Protein AF-W1YU39-F1 (afdb_monomer_lite)

Structure (mmCIF, N/CA/C/O backbone):
data_AF-W1YU39-F1
#
_entry.id   AF-W1YU39-F1
#
loop_
_atom_site.group_PDB
_atom_site.id
_atom_site.type_symbol
_atom_site.label_atom_id
_atom_site.label_alt_id
_atom_site.label_comp_id
_atom_site.label_asym_id
_atom_site.label_entity_id
_atom_site.label_seq_id
_atom_site.pdbx_PDB_ins_code
_atom_site.Cartn_x
_atom_site.Cartn_y
_atom_site.Cartn_z
_atom_site.occupancy
_atom_site.B_iso_or_equiv
_atom_site.auth_seq_id
_atom_site.auth_comp_id
_atom_site.auth_asym_id
_atom_site.auth_atom_id
_atom_site.pdbx_PDB_model_num
ATOM 1 N N . LYS A 1 1 ? -6.088 -11.625 6.498 1.00 68.62 1 LYS A N 1
ATOM 2 C CA . LYS A 1 1 ? -7.523 -11.287 6.666 1.00 68.62 1 LYS A CA 1
ATOM 3 C C . LYS A 1 1 ? -7.645 -9.777 6.562 1.00 68.62 1 LYS A C 1
ATOM 5 O O . LYS A 1 1 ? -6.827 -9.113 7.187 1.00 68.62 1 LYS A O 1
ATOM 10 N N . ALA A 1 2 ? -8.556 -9.269 5.740 1.00 81.44 2 ALA A N 1
ATOM 11 C CA . ALA A 1 2 ? -8.805 -7.836 5.642 1.00 81.44 2 ALA A CA 1
ATOM 12 C C . ALA A 1 2 ? -9.841 -7.390 6.682 1.00 81.44 2 ALA A C 1
ATOM 14 O O . ALA A 1 2 ? -10.574 -8.219 7.228 1.00 81.44 2 ALA A O 1
ATOM 15 N N . TYR A 1 3 ? -9.864 -6.092 6.977 1.00 85.88 3 TYR A N 1
ATOM 16 C CA . TYR A 1 3 ? -10.803 -5.509 7.927 1.00 85.88 3 TYR A CA 1
ATOM 17 C C . TYR A 1 3 ? -11.685 -4.454 7.260 1.00 85.88 3 TYR A C 1
ATOM 19 O O . TYR A 1 3 ? -11.202 -3.625 6.488 1.00 85.88 3 TYR A O 1
ATOM 27 N N . GLU A 1 4 ? -12.971 -4.467 7.602 1.00 86.31 4 GLU A N 1
ATOM 28 C CA . GLU A 1 4 ? -13.926 -3.441 7.186 1.00 86.31 4 GLU A CA 1
ATOM 29 C C . GLU A 1 4 ? -13.519 -2.071 7.757 1.00 86.31 4 GLU A C 1
ATOM 31 O O . GLU A 1 4 ? -13.101 -1.963 8.914 1.00 86.31 4 GLU A O 1
ATOM 36 N N . GLY A 1 5 ? -13.579 -1.027 6.924 1.00 87.56 5 GLY A N 1
ATOM 37 C CA . GLY A 1 5 ? -13.167 0.334 7.290 1.00 87.56 5 GLY A CA 1
ATOM 38 C C . GLY A 1 5 ? -11.651 0.543 7.436 1.00 87.56 5 GLY A C 1
ATOM 39 O O . GLY A 1 5 ? -11.212 1.639 7.803 1.00 87.56 5 GLY A O 1
ATOM 40 N N . GLU A 1 6 ? -10.836 -0.479 7.155 1.00 90.94 6 GLU A N 1
ATOM 41 C CA . GLU A 1 6 ? -9.385 -0.330 7.080 1.00 90.94 6 GLU A CA 1
ATOM 42 C C . GLU A 1 6 ? -8.995 0.516 5.874 1.00 90.94 6 GLU A C 1
ATOM 44 O O . GLU A 1 6 ? -9.437 0.259 4.759 1.00 90.94 6 GLU A O 1
ATOM 49 N N . ARG A 1 7 ? -8.125 1.495 6.107 1.00 91.94 7 ARG A N 1
ATOM 50 C CA . ARG A 1 7 ? -7.531 2.328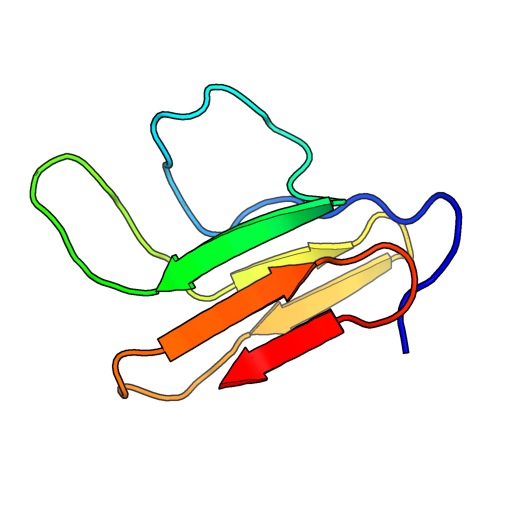 5.063 1.00 91.94 7 ARG A CA 1
ATOM 51 C C . ARG A 1 7 ? -6.038 2.089 5.022 1.00 91.94 7 ARG A C 1
ATOM 53 O O . ARG A 1 7 ? -5.408 1.999 6.081 1.00 91.94 7 ARG A O 1
ATOM 60 N N . VAL A 1 8 ? -5.497 2.001 3.816 1.00 91.75 8 VAL A N 1
ATOM 61 C CA . VAL A 1 8 ? -4.099 1.643 3.569 1.00 91.75 8 VAL A CA 1
ATOM 62 C C . VAL A 1 8 ? -3.409 2.782 2.840 1.00 91.75 8 VAL A C 1
ATOM 64 O O . VAL A 1 8 ? -3.877 3.228 1.800 1.00 91.75 8 VAL A O 1
ATOM 67 N N . TYR A 1 9 ? -2.272 3.222 3.367 1.00 91.56 9 TYR A N 1
ATOM 68 C CA . TYR A 1 9 ? -1.517 4.361 2.848 1.00 91.56 9 TYR A CA 1
ATOM 69 C C . TYR A 1 9 ? -0.047 4.004 2.651 1.00 91.56 9 TYR A C 1
ATOM 71 O O . TYR A 1 9 ? 0.477 3.129 3.337 1.00 91.56 9 TYR A O 1
ATOM 79 N N . GLY A 1 10 ? 0.648 4.728 1.776 1.00 89.62 10 GLY A N 1
ATOM 80 C CA . GLY A 1 10 ? 2.070 4.516 1.502 1.00 89.62 10 GLY A CA 1
ATOM 81 C C . GLY A 1 10 ? 2.273 3.836 0.157 1.00 89.62 10 GLY A C 1
ATOM 82 O O . GLY A 1 10 ? 1.724 4.301 -0.837 1.00 89.62 10 GLY A O 1
ATOM 83 N N . LEU A 1 11 ? 3.086 2.780 0.129 1.00 86.38 11 LEU A N 1
ATOM 84 C CA . LEU A 1 11 ? 3.508 2.034 -1.067 1.00 86.38 11 LEU A CA 1
ATOM 85 C C . LEU A 1 11 ? 4.338 2.826 -2.092 1.00 86.38 11 LEU A C 1
ATOM 87 O O . LEU A 1 11 ? 4.874 2.267 -3.044 1.00 86.38 11 LEU A O 1
ATOM 91 N N . GLY A 1 12 ? 4.548 4.115 -1.825 1.00 84.19 12 GLY A N 1
ATOM 92 C CA . GLY A 1 12 ? 5.281 5.031 -2.679 1.00 84.19 12 GLY A CA 1
ATOM 93 C C . GLY A 1 12 ? 4.336 5.827 -3.574 1.00 84.19 12 GLY A C 1
ATOM 94 O O . GLY A 1 12 ? 3.268 6.254 -3.135 1.00 84.19 12 GLY A O 1
ATOM 95 N N . GLN A 1 13 ? 4.763 6.098 -4.804 1.00 79.62 13 GLN A N 1
ATOM 96 C CA . GLN A 1 13 ? 4.038 6.948 -5.741 1.00 79.62 13 GLN A CA 1
ATOM 97 C C . GLN A 1 13 ? 3.476 6.115 -6.890 1.00 79.62 13 GLN A C 1
ATOM 99 O O . GLN A 1 13 ? 4.227 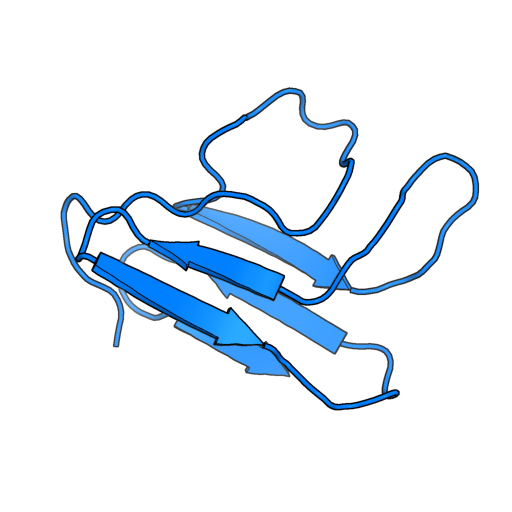5.642 -7.746 1.00 79.62 13 GLN A O 1
ATOM 104 N N . HIS A 1 14 ? 2.148 6.030 -6.935 1.00 81.00 14 HIS A N 1
ATOM 105 C CA . HIS A 1 14 ? 1.385 5.363 -7.986 1.00 81.00 14 HIS A CA 1
ATOM 106 C C . HIS A 1 14 ? 0.517 6.372 -8.752 1.00 81.00 14 HIS A C 1
ATOM 108 O O . HIS A 1 14 ? 0.036 7.359 -8.193 1.00 81.00 14 HIS A O 1
ATOM 114 N N . GLN A 1 15 ? 0.277 6.124 -10.042 1.00 76.56 15 GLN A N 1
ATOM 115 C CA . GLN A 1 15 ? -0.410 7.079 -10.930 1.00 76.56 15 GLN A CA 1
ATOM 116 C C . GLN A 1 15 ? -1.938 7.104 -10.801 1.00 76.56 15 GLN A C 1
ATOM 118 O O . GLN A 1 15 ? -2.594 7.943 -11.410 1.00 76.56 15 GLN A O 1
ATOM 123 N N . HIS A 1 16 ? -2.530 6.219 -10.000 1.00 79.56 16 HIS A N 1
ATOM 124 C CA . HIS A 1 16 ? -3.985 6.135 -9.862 1.00 79.56 16 HIS A CA 1
ATOM 125 C C . HIS A 1 16 ? -4.593 7.281 -9.027 1.00 79.56 16 HIS A C 1
ATOM 127 O O . HIS A 1 16 ? -5.809 7.329 -8.858 1.00 79.56 16 HIS A O 1
ATOM 133 N N . GLY A 1 17 ? -3.774 8.184 -8.466 1.00 79.62 17 GLY A N 1
ATOM 134 C CA . GLY A 1 17 ? -4.234 9.403 -7.784 1.00 79.62 17 GLY A CA 1
ATOM 135 C C . GLY A 1 17 ? -5.026 9.167 -6.493 1.00 79.62 17 GLY A C 1
ATOM 136 O O . GLY A 1 17 ? -5.661 10.087 -5.982 1.00 79.62 17 GLY A O 1
ATOM 137 N N . ARG A 1 18 ? -5.001 7.943 -5.953 1.00 83.69 18 ARG A N 1
ATOM 138 C CA . ARG A 1 18 ? -5.681 7.588 -4.700 1.00 83.69 18 ARG A CA 1
ATOM 139 C C . ARG A 1 18 ? -4.666 7.552 -3.571 1.00 83.69 18 ARG A C 1
ATOM 141 O O . ARG A 1 18 ? -3.615 6.940 -3.712 1.00 83.69 18 ARG A O 1
ATOM 148 N N . LEU A 1 19 ? -5.010 8.190 -2.457 1.00 86.62 19 LEU A N 1
ATOM 149 C CA . LEU A 1 19 ? -4.228 8.104 -1.227 1.00 86.62 19 LEU A CA 1
ATOM 150 C C . LEU A 1 19 ? -4.520 6.795 -0.477 1.00 86.62 19 LEU A C 1
ATOM 152 O O . LEU A 1 19 ? -3.596 6.173 0.031 1.00 86.62 19 LEU A O 1
ATOM 156 N N . ASP A 1 20 ? -5.797 6.397 -0.420 1.00 90.19 20 ASP A N 1
ATOM 157 C CA . ASP A 1 20 ? -6.232 5.132 0.177 1.00 90.19 20 ASP A CA 1
ATOM 158 C C . ASP A 1 20 ? -6.234 4.006 -0.861 1.00 90.19 20 ASP A C 1
ATOM 160 O O . ASP A 1 20 ? -7.020 4.010 -1.825 1.00 90.19 20 ASP A O 1
ATOM 164 N N . HIS A 1 21 ? -5.355 3.040 -0.613 1.00 88.25 21 HIS A N 1
ATOM 165 C CA . HIS A 1 21 ? -5.110 1.869 -1.444 1.00 88.25 21 HIS A CA 1
ATOM 166 C C . HIS A 1 21 ? -6.040 0.700 -1.131 1.00 88.25 21 HIS A C 1
ATOM 168 O O . HIS A 1 21 ? -5.944 -0.348 -1.769 1.00 88.25 21 HIS A O 1
ATOM 174 N N . LYS A 1 22 ? -6.961 0.849 -0.173 1.00 90.31 22 LYS A N 1
ATOM 175 C CA . LYS A 1 22 ? -7.961 -0.180 0.102 1.00 90.31 22 LYS A CA 1
ATOM 176 C C . LYS A 1 22 ? -8.808 -0.480 -1.144 1.00 90.31 22 LYS A C 1
ATOM 178 O O . LYS A 1 22 ? -9.242 0.428 -1.861 1.00 90.31 22 LYS A O 1
ATOM 183 N N . GLY A 1 23 ? -9.011 -1.768 -1.414 1.00 87.06 23 GLY A N 1
ATOM 184 C CA . GLY A 1 23 ? -9.711 -2.273 -2.595 1.00 87.06 23 GLY A CA 1
ATOM 185 C C . GLY A 1 23 ? -8.884 -2.233 -3.885 1.00 87.06 23 GLY A C 1
ATOM 186 O O . GLY A 1 23 ? -9.434 -2.484 -4.954 1.00 87.06 23 GLY A O 1
ATOM 187 N N . LEU A 1 24 ? -7.589 -1.894 -3.821 1.00 87.12 24 LEU A N 1
ATOM 188 C CA . LEU A 1 24 ? -6.699 -1.903 -4.982 1.00 87.12 24 LEU A CA 1
ATOM 189 C C . LEU A 1 24 ? -5.814 -3.148 -5.020 1.00 87.12 24 LEU A C 1
ATOM 191 O O . LEU A 1 24 ? -5.394 -3.690 -3.995 1.00 87.12 24 LEU A O 1
ATOM 195 N N . VAL A 1 25 ? -5.482 -3.542 -6.247 1.00 86.25 25 VAL A N 1
ATOM 196 C CA . VAL A 1 25 ? -4.389 -4.461 -6.553 1.00 86.25 25 VAL A CA 1
ATOM 197 C C . VAL A 1 25 ? -3.238 -3.624 -7.092 1.00 86.25 25 VAL A C 1
ATOM 199 O O . VAL A 1 25 ? -3.410 -2.902 -8.074 1.00 86.25 25 VAL A O 1
ATOM 202 N N . ILE A 1 26 ? -2.084 -3.699 -6.437 1.00 84.50 26 ILE A N 1
ATOM 203 C CA . ILE A 1 26 ? -0.889 -2.931 -6.776 1.00 84.50 26 ILE A CA 1
ATOM 204 C C . ILE A 1 26 ? 0.223 -3.917 -7.120 1.00 84.50 26 ILE A C 1
ATOM 206 O O . ILE A 1 26 ? 0.591 -4.781 -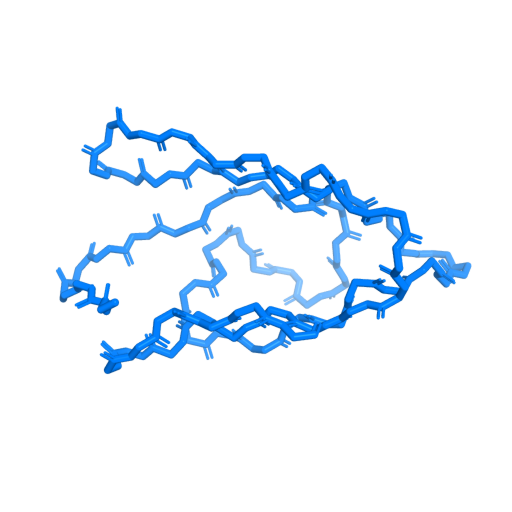6.322 1.00 84.50 26 ILE A O 1
ATOM 210 N N . ASP A 1 27 ? 0.760 -3.785 -8.328 1.00 81.12 27 ASP A N 1
ATOM 211 C CA . ASP A 1 27 ? 1.941 -4.529 -8.742 1.00 81.12 27 ASP A CA 1
ATOM 212 C C . ASP A 1 27 ? 3.182 -3.868 -8.129 1.00 81.12 27 ASP A C 1
ATOM 214 O O . ASP A 1 27 ? 3.442 -2.685 -8.337 1.00 81.12 27 ASP A O 1
ATOM 218 N N . LEU A 1 28 ? 3.972 -4.636 -7.380 1.00 75.31 28 LEU A N 1
ATOM 219 C CA . LEU A 1 28 ? 5.236 -4.222 -6.768 1.00 75.31 28 LEU A CA 1
ATOM 220 C C . LEU A 1 28 ? 6.373 -4.373 -7.785 1.00 75.31 28 LEU A C 1
ATOM 222 O O . LEU A 1 28 ? 7.323 -5.135 -7.602 1.00 75.31 28 LEU A O 1
ATOM 226 N N . VAL A 1 29 ? 6.231 -3.682 -8.912 1.00 72.94 29 VAL A N 1
ATOM 227 C CA . VAL A 1 29 ? 7.196 -3.683 -10.012 1.00 72.94 29 VAL A CA 1
ATOM 228 C C . VAL A 1 29 ? 7.771 -2.277 -10.120 1.00 72.94 29 VAL A C 1
ATOM 230 O O . VAL A 1 29 ? 7.024 -1.299 -10.113 1.00 72.94 29 VAL A O 1
ATOM 233 N N . GLN A 1 30 ? 9.092 -2.149 -10.256 1.00 67.00 30 GLN A N 1
ATOM 234 C CA . GLN A 1 30 ? 9.674 -0.862 -10.625 1.00 67.00 30 GLN A CA 1
ATOM 235 C C . GLN A 1 30 ? 9.436 -0.599 -12.110 1.00 67.00 30 GLN A C 1
ATOM 237 O O . GLN A 1 30 ? 9.916 -1.333 -12.975 1.00 67.00 30 GLN A O 1
ATOM 242 N N . ARG A 1 31 ? 8.689 0.462 -12.404 1.00 67.75 31 ARG A N 1
ATOM 243 C CA . ARG A 1 31 ? 8.464 0.964 -13.759 1.00 67.75 31 ARG A CA 1
ATOM 244 C C . ARG A 1 31 ? 8.878 2.424 -13.796 1.00 67.75 31 ARG A C 1
ATOM 246 O O . ARG A 1 31 ? 8.763 3.139 -12.805 1.00 67.75 31 ARG A O 1
ATOM 253 N N . ASN A 1 32 ? 9.367 2.881 -14.944 1.00 57.28 32 ASN A N 1
ATOM 254 C CA . ASN A 1 32 ? 9.671 4.298 -15.102 1.00 57.28 32 ASN A CA 1
ATOM 255 C C . ASN A 1 32 ? 8.376 5.095 -14.855 1.00 57.28 32 ASN A C 1
ATOM 257 O O . ASN A 1 32 ? 7.350 4.724 -15.421 1.00 57.28 32 ASN A O 1
ATOM 261 N N . THR A 1 33 ? 8.423 6.136 -14.012 1.00 64.06 33 THR A N 1
ATOM 262 C CA . THR A 1 33 ? 7.291 6.927 -13.457 1.00 64.06 33 THR A CA 1
ATOM 263 C C . THR A 1 33 ? 6.454 6.314 -12.318 1.00 64.06 33 THR A C 1
ATOM 265 O O . THR A 1 33 ? 5.476 6.934 -11.894 1.00 64.06 33 THR A O 1
ATOM 268 N N . GLU A 1 34 ? 6.857 5.171 -11.760 1.00 67.50 34 GLU A N 1
ATOM 269 C CA . GLU A 1 34 ? 6.240 4.559 -10.576 1.00 67.50 34 GLU A CA 1
ATOM 270 C C . GLU A 1 34 ? 7.307 4.276 -9.512 1.00 67.50 34 GLU A C 1
ATOM 272 O O . GLU A 1 34 ? 8.301 3.595 -9.769 1.00 67.50 34 GLU A O 1
ATOM 277 N N . VAL A 1 35 ? 7.121 4.818 -8.307 1.00 70.62 35 VAL A N 1
ATOM 278 C CA . VAL A 1 35 ? 8.039 4.585 -7.185 1.00 70.62 35 VAL A CA 1
ATOM 279 C C . VAL A 1 35 ? 7.377 3.585 -6.260 1.00 70.62 35 VAL A C 1
ATOM 281 O O . VAL A 1 35 ? 6.463 3.947 -5.530 1.00 70.62 35 VAL A O 1
ATOM 284 N N . ASN A 1 36 ? 7.846 2.342 -6.289 1.00 75.12 36 ASN A N 1
ATOM 285 C CA . ASN A 1 36 ? 7.338 1.272 -5.440 1.00 75.12 36 ASN A CA 1
ATOM 286 C C . ASN A 1 36 ? 8.208 1.152 -4.181 1.00 75.12 36 ASN A C 1
ATOM 288 O O . ASN A 1 36 ? 9.367 0.739 -4.258 1.00 75.12 36 ASN A O 1
ATOM 292 N N . ILE A 1 37 ? 7.663 1.534 -3.026 1.00 82.19 37 ILE A N 1
ATOM 293 C CA . ILE A 1 37 ? 8.294 1.360 -1.712 1.00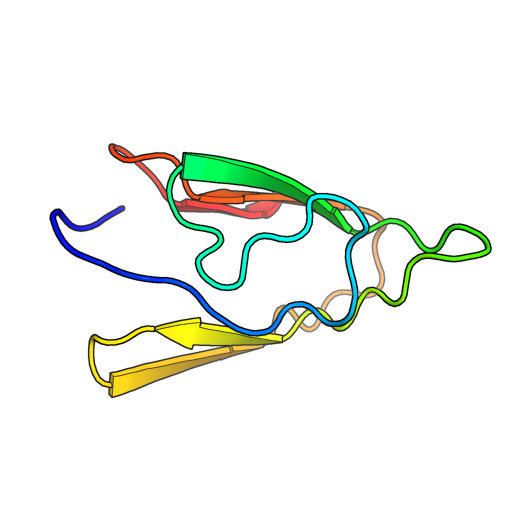 82.19 37 ILE A CA 1
ATOM 294 C C . ILE A 1 37 ? 7.436 0.344 -0.965 1.00 82.19 37 ILE A C 1
ATOM 296 O O . ILE A 1 37 ? 6.319 0.696 -0.611 1.00 82.19 37 ILE A O 1
ATOM 300 N N . PRO A 1 38 ? 7.900 -0.886 -0.688 1.00 83.56 38 PRO A N 1
ATOM 301 C CA . PRO A 1 38 ? 7.061 -1.971 -0.168 1.00 83.56 38 PRO A CA 1
ATOM 302 C C . PRO A 1 38 ? 6.734 -1.819 1.333 1.00 83.56 38 PRO A C 1
ATOM 304 O O . PRO A 1 38 ? 6.873 -2.748 2.124 1.00 83.56 38 PRO A O 1
ATOM 307 N N . PHE A 1 39 ? 6.309 -0.626 1.741 1.00 86.06 39 PHE A N 1
ATOM 308 C CA . PHE A 1 39 ? 5.927 -0.251 3.090 1.00 86.06 39 PHE A CA 1
ATOM 309 C C . PHE A 1 39 ? 4.574 0.458 3.067 1.00 86.06 39 PHE A C 1
ATOM 311 O O . PHE A 1 39 ? 4.383 1.418 2.315 1.00 86.06 39 PHE A O 1
ATOM 318 N N . TYR A 1 40 ? 3.649 0.017 3.917 1.00 90.12 40 TYR A N 1
ATOM 319 C CA . TYR A 1 40 ? 2.352 0.667 4.074 1.00 90.12 40 TYR A CA 1
ATOM 320 C C . TYR A 1 40 ? 1.974 0.869 5.541 1.00 90.12 40 TYR A C 1
ATOM 322 O O . TYR A 1 40 ? 2.435 0.157 6.434 1.00 90.12 40 TYR A O 1
ATOM 330 N N . LEU A 1 41 ? 1.099 1.845 5.770 1.00 91.38 41 LEU A N 1
ATOM 331 C CA . LEU A 1 41 ? 0.485 2.161 7.053 1.00 91.38 41 LEU A CA 1
ATOM 332 C C . LEU A 1 41 ? -1.014 1.875 6.992 1.00 91.38 41 LEU A C 1
ATOM 334 O O . LEU A 1 41 ? -1.677 2.205 6.009 1.00 91.38 41 LEU A O 1
ATOM 338 N N . SER A 1 42 ? -1.544 1.296 8.063 1.00 91.62 42 SER A N 1
ATOM 339 C CA . SER A 1 42 ? -2.974 1.085 8.265 1.00 91.62 42 SER A CA 1
ATOM 340 C C . SER A 1 42 ? -3.515 2.086 9.282 1.00 91.62 42 SER A C 1
ATOM 342 O O . SER A 1 42 ? -2.891 2.340 10.317 1.00 91.62 42 SER A O 1
ATOM 344 N N . ASN A 1 43 ? -4.723 2.605 9.049 1.00 93.25 43 ASN A N 1
ATOM 345 C CA . ASN A 1 43 ? -5.446 3.410 10.047 1.00 93.25 43 ASN A CA 1
ATOM 346 C C . ASN A 1 43 ? -5.746 2.645 11.353 1.00 93.25 43 ASN A C 1
ATOM 348 O O . ASN A 1 43 ? -6.150 3.256 12.339 1.00 93.25 43 ASN A O 1
ATOM 352 N N . ARG A 1 44 ? -5.520 1.327 11.384 1.00 92.75 44 ARG A N 1
ATOM 353 C CA . ARG A 1 44 ? -5.612 0.481 12.581 1.00 92.75 44 ARG A CA 1
ATOM 354 C C . ARG A 1 44 ? -4.397 0.597 13.513 1.00 92.75 44 ARG A C 1
ATOM 356 O O . ARG A 1 44 ? -4.335 -0.121 14.505 1.00 92.75 44 ARG A O 1
ATOM 363 N N . GLY A 1 45 ? -3.436 1.469 13.200 1.00 92.19 45 GLY A N 1
ATOM 364 C CA . GLY A 1 45 ? -2.297 1.776 14.070 1.00 92.19 45 GLY A CA 1
ATOM 365 C C . GLY A 1 45 ? -1.085 0.862 13.886 1.00 92.19 45 GLY A C 1
ATOM 366 O O . GLY A 1 45 ? -0.249 0.784 14.780 1.00 92.19 45 GLY A O 1
ATOM 367 N N . TYR A 1 46 ? -0.975 0.174 12.745 1.00 91.75 46 TYR A N 1
ATOM 368 C CA . TYR A 1 46 ? 0.188 -0.652 12.419 1.00 91.75 46 TYR A CA 1
ATOM 369 C C . TYR A 1 46 ? 0.774 -0.286 11.052 1.00 91.75 46 TYR A C 1
ATOM 371 O O . TYR A 1 46 ? 0.078 0.224 10.172 1.00 91.75 46 TYR A O 1
ATOM 379 N N . GLY A 1 47 ? 2.064 -0.568 10.886 1.00 91.50 47 GLY A N 1
ATOM 380 C CA . GLY A 1 47 ? 2.761 -0.514 9.607 1.00 91.50 47 GLY A CA 1
ATOM 381 C C . GLY A 1 47 ? 3.255 -1.897 9.210 1.00 91.50 47 GLY A C 1
ATOM 382 O O . GLY A 1 47 ? 3.496 -2.747 10.069 1.00 91.50 47 GLY A O 1
ATOM 383 N N . PHE A 1 48 ? 3.404 -2.123 7.913 1.00 89.06 48 PHE A N 1
ATOM 384 C CA . PHE A 1 48 ? 3.897 -3.382 7.376 1.00 89.06 48 PHE A CA 1
ATOM 385 C C . PHE A 1 48 ? 4.937 -3.113 6.296 1.00 89.06 48 PHE A C 1
ATOM 387 O O . PHE A 1 48 ? 4.690 -2.354 5.360 1.00 89.06 48 PHE A O 1
ATOM 394 N N . LEU A 1 49 ? 6.096 -3.753 6.446 1.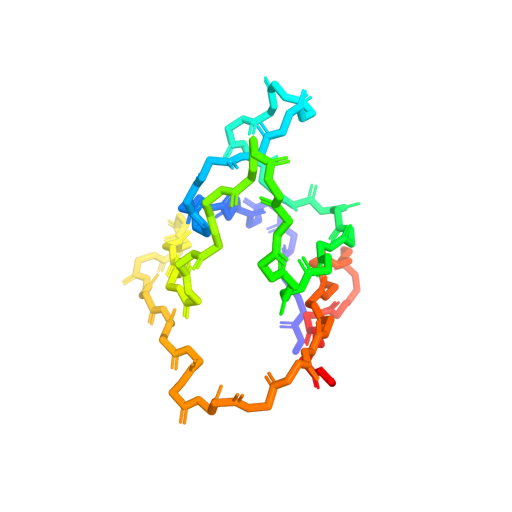00 88.00 49 LEU A N 1
ATOM 395 C CA . LEU A 1 49 ? 7.189 -3.735 5.484 1.00 88.00 49 LEU A CA 1
ATOM 396 C C . LEU A 1 49 ? 7.295 -5.117 4.844 1.00 88.00 49 LEU A C 1
ATOM 398 O O . LEU A 1 49 ? 7.616 -6.097 5.517 1.00 88.00 49 LEU A O 1
ATOM 402 N N . TRP A 1 50 ? 7.086 -5.183 3.537 1.00 82.56 50 TRP A N 1
ATOM 403 C CA . TRP A 1 50 ? 7.372 -6.374 2.754 1.00 82.56 50 TRP A CA 1
ATOM 404 C C . TRP A 1 50 ? 8.843 -6.379 2.349 1.00 82.56 50 TRP A C 1
ATOM 406 O O . TRP A 1 50 ? 9.237 -5.867 1.302 1.00 82.56 50 TRP A O 1
ATOM 416 N N . ASN A 1 51 ? 9.680 -6.938 3.222 1.00 79.19 51 ASN A N 1
ATOM 417 C CA . ASN A 1 51 ? 11.118 -7.049 2.994 1.00 79.19 51 ASN A CA 1
ATOM 418 C C . ASN A 1 51 ? 11.455 -8.284 2.144 1.00 79.19 51 ASN A C 1
ATOM 420 O O . ASN A 1 51 ? 12.047 -9.249 2.628 1.00 79.19 51 ASN A O 1
ATOM 424 N N . ASN A 1 52 ? 11.032 -8.271 0.883 1.00 74.94 52 ASN A N 1
ATOM 425 C CA . ASN A 1 52 ? 11.358 -9.305 -0.091 1.00 74.94 52 ASN A CA 1
ATOM 426 C C . ASN A 1 52 ? 11.721 -8.632 -1.428 1.00 74.94 52 ASN A C 1
ATOM 428 O O . ASN A 1 52 ? 10.902 -7.877 -1.949 1.00 74.94 52 ASN A O 1
ATOM 432 N N . PRO A 1 53 ? 12.924 -8.876 -1.988 1.00 66.81 53 PRO A N 1
ATOM 433 C CA . PRO A 1 53 ? 13.372 -8.247 -3.232 1.00 66.81 53 PRO A CA 1
ATOM 434 C C . PRO A 1 53 ? 12.713 -8.825 -4.497 1.00 66.81 53 PRO A C 1
ATOM 436 O O . PRO A 1 53 ? 13.026 -8.378 -5.599 1.00 66.81 53 PRO A O 1
ATOM 439 N N . ALA A 1 54 ? 11.843 -9.832 -4.371 1.00 70.88 54 ALA A N 1
ATOM 440 C CA . ALA A 1 54 ? 11.100 -10.376 -5.499 1.00 70.88 54 ALA A CA 1
ATOM 441 C C . ALA A 1 54 ? 10.096 -9.357 -6.063 1.00 70.88 54 ALA A C 1
ATOM 443 O O . ALA A 1 54 ? 9.444 -8.623 -5.319 1.00 70.88 54 ALA A O 1
ATOM 444 N N . VAL A 1 55 ? 9.933 -9.368 -7.390 1.00 68.81 55 VAL A N 1
ATOM 445 C CA . VAL A 1 55 ? 8.783 -8.732 -8.041 1.00 68.81 55 VAL A CA 1
ATOM 446 C C . VAL A 1 55 ? 7.524 -9.416 -7.525 1.00 68.81 55 VAL A C 1
ATOM 448 O O . VAL A 1 55 ? 7.428 -10.640 -7.603 1.00 68.81 55 VAL A O 1
ATOM 451 N N . GLY A 1 56 ? 6.584 -8.630 -7.012 1.00 75.75 56 GLY A N 1
ATOM 452 C CA . GLY A 1 56 ? 5.374 -9.161 -6.400 1.00 75.75 56 GLY A CA 1
ATOM 453 C C . GLY A 1 56 ? 4.124 -8.371 -6.748 1.00 75.75 56 GLY A C 1
ATOM 454 O O . GLY A 1 56 ? 4.167 -7.369 -7.460 1.00 75.75 56 GLY A O 1
ATOM 455 N N . ARG A 1 57 ? 2.994 -8.821 -6.224 1.00 82.62 57 ARG A N 1
ATOM 456 C CA . ARG A 1 57 ? 1.690 -8.171 -6.285 1.00 82.62 57 ARG A CA 1
ATOM 457 C C . ARG A 1 57 ? 1.111 -8.139 -4.882 1.00 82.62 57 ARG A C 1
ATOM 459 O O . ARG A 1 57 ? 1.077 -9.158 -4.190 1.00 82.62 57 ARG A O 1
ATOM 466 N N . VAL A 1 58 ? 0.613 -6.976 -4.485 1.00 84.06 58 VAL A N 1
ATOM 467 C CA . VAL A 1 58 ? -0.198 -6.837 -3.281 1.00 84.06 58 VAL A CA 1
ATOM 468 C C . VAL A 1 58 ? -1.647 -6.572 -3.656 1.00 84.06 58 VAL A C 1
ATOM 470 O O . VAL A 1 58 ? -1.960 -5.742 -4.504 1.00 84.06 58 VAL A O 1
ATOM 473 N N . GLU A 1 59 ? -2.543 -7.297 -3.013 1.00 88.88 59 GLU A N 1
ATOM 474 C CA . GLU A 1 59 ? -3.982 -7.142 -3.141 1.00 88.88 59 GLU A CA 1
ATOM 475 C C . GLU A 1 59 ? -4.537 -6.698 -1.789 1.00 88.88 59 GLU A C 1
ATOM 477 O O . GLU A 1 59 ? -4.420 -7.431 -0.807 1.00 88.88 59 GLU A O 1
ATOM 482 N N . PHE A 1 60 ? -5.129 -5.503 -1.731 1.00 86.56 60 PHE A N 1
ATOM 483 C CA . PHE A 1 60 ? -5.807 -4.962 -0.548 1.00 86.56 60 PHE A CA 1
ATOM 484 C C . PHE A 1 60 ? -7.323 -5.123 -0.648 1.00 86.56 60 PHE A C 1
ATOM 486 O O . PHE A 1 60 ? -8.068 -4.187 -0.352 1.00 86.56 60 PHE A O 1
ATOM 493 N N . SER A 1 61 ? -7.786 -6.298 -1.067 1.00 84.62 61 SER A N 1
ATOM 494 C CA . SER A 1 61 ? -9.214 -6.592 -1.188 1.00 84.62 61 SER A CA 1
ATOM 495 C C . SER A 1 61 ? -9.953 -6.416 0.144 1.00 84.62 61 SER A C 1
ATOM 497 O O . SER A 1 61 ? -9.362 -6.413 1.235 1.00 84.62 61 SER A O 1
ATOM 499 N N . ASP A 1 62 ? -11.268 -6.237 0.058 1.00 80.62 62 ASP A N 1
ATOM 500 C CA . ASP A 1 62 ? -12.113 -6.044 1.238 1.00 80.62 62 ASP A CA 1
ATOM 501 C C . ASP A 1 62 ? -12.192 -7.307 2.106 1.00 80.62 62 ASP A C 1
ATOM 503 O O . ASP A 1 62 ? -12.228 -7.199 3.332 1.00 80.62 62 ASP A O 1
ATOM 507 N N . ASP A 1 63 ? -12.071 -8.489 1.492 1.00 79.00 63 ASP A N 1
ATOM 508 C CA . ASP A 1 63 ? -12.122 -9.785 2.181 1.00 79.00 63 ASP A CA 1
ATOM 509 C C . ASP A 1 63 ? -10.745 -10.270 2.673 1.00 79.00 63 ASP A C 1
ATOM 511 O O . ASP A 1 63 ? -10.599 -10.847 3.763 1.00 79.00 63 ASP A O 1
ATOM 515 N N . ALA A 1 64 ? -9.682 -10.003 1.907 1.00 81.81 64 ALA A N 1
ATOM 516 C CA . ALA A 1 64 ? -8.331 -10.433 2.246 1.00 81.81 64 ALA A CA 1
ATOM 517 C C . ALA A 1 64 ? -7.236 -9.507 1.704 1.00 81.81 64 ALA A C 1
ATOM 519 O O . ALA A 1 64 ? -7.252 -9.119 0.543 1.00 81.81 64 ALA A O 1
ATOM 520 N N . THR A 1 65 ? -6.225 -9.248 2.540 1.00 84.31 65 THR A N 1
ATOM 521 C CA . THR A 1 65 ? -4.941 -8.690 2.102 1.00 84.31 65 THR A CA 1
ATOM 522 C C . THR A 1 65 ? -3.990 -9.825 1.739 1.00 84.31 65 THR A C 1
ATOM 524 O O . THR A 1 65 ? -3.7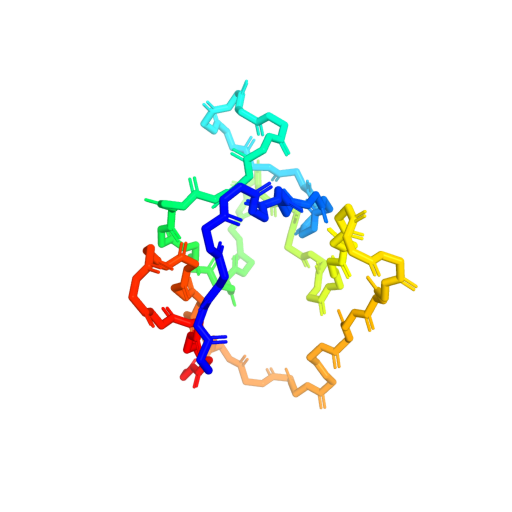34 -10.687 2.591 1.00 84.31 65 THR A O 1
ATOM 527 N N . ARG A 1 66 ? -3.464 -9.837 0.511 1.00 84.00 66 ARG A N 1
ATOM 528 C CA . ARG A 1 66 ? -2.569 -10.890 0.010 1.00 84.00 66 ARG A CA 1
ATOM 529 C C . ARG A 1 66 ? -1.313 -10.299 -0.626 1.00 84.00 66 ARG A C 1
ATOM 531 O O . ARG A 1 66 ? -1.392 -9.315 -1.346 1.00 84.00 66 ARG A O 1
ATOM 538 N N . TRP A 1 67 ? -0.179 -10.937 -0.354 1.00 81.50 67 TRP A N 1
ATOM 539 C CA . TRP A 1 67 ? 1.126 -10.639 -0.942 1.00 81.50 67 TRP A CA 1
ATOM 540 C C . TRP A 1 67 ? 1.578 -11.877 -1.714 1.00 81.50 67 TRP A C 1
ATOM 542 O O . TRP A 1 67 ? 1.478 -12.989 -1.184 1.00 81.50 67 TRP A O 1
ATOM 552 N N . GLY A 1 68 ? 2.012 -11.701 -2.957 1.00 74.62 68 GLY A N 1
ATOM 553 C CA . GLY A 1 68 ? 2.472 -12.775 -3.838 1.00 74.62 68 GLY A CA 1
ATOM 554 C C . GLY A 1 68 ? 3.507 -12.297 -4.830 1.00 74.62 68 GLY A C 1
ATOM 555 O O . GLY A 1 68 ? 3.738 -11.071 -4.877 1.00 74.62 68 GLY A O 1
#

Secondary structure (DSSP, 8-state):
---TT--EEEEEE-TT--S--TT-EEEE--BTTBEEEEEEEETTTEEEE----S-EEEEE-SS-EEE-

Sequence (68 aa):
KAYEGERVYGLGQHQHGRLDHKGLVIDLVQRNTEVNIPFYLSNRGYGFLWNNPAVGRVEFSDDATRWG

InterPro domains:
  IPR011013 Galactose mutarotase-like domain superfamily [SSF74650] (4-65)
  IPR025887 Glycoside hydrolase family 31, N-terminal domain [PF13802] (3-55)

Foldseek 3Di:
DAAPPKFKADQFDDPPPDRTCAQHKDWQDDDVVTDGQQKMDIPVGDIDHPPDPDGWIWGNYRVDTDID

Organism: NCBI:txid408170

pLDDT: mean 82.21, std 8.18, range [57.28, 93.25]

Radius of gyration: 11.31 Å; chains: 1; bounding box: 27×22×29 Å